Protein AF-E6PYF7-F1 (afdb_monomer_lite)

Radius of gyration: 25.74 Å; chains: 1; bounding box: 37×29×111 Å

Foldseek 3Di:
DVVVVVVVVVVVVVVVPVVVVVVVVVVVCPDPDDPPAQVFCVVVVVDPFAWKWWDLDPQWIKIFTWDDADPDNVKGKTWGAQMFIQHDPVRDTHTDPDRTDIDIVVSRTDDIGGDDDPVVVPDPPPDPDDDDD

Structure (mmCIF, N/CA/C/O backbone):
data_AF-E6PYF7-F1
#
_entry.id   AF-E6PYF7-F1
#
loop_
_atom_site.group_PDB
_atom_site.id
_atom_site.type_symbol
_atom_site.label_atom_id
_atom_site.label_alt_id
_atom_site.label_comp_id
_atom_site.label_asym_id
_atom_site.label_entity_id
_atom_site.label_seq_id
_atom_site.pdbx_PDB_ins_code
_atom_site.Cartn_x
_atom_site.Cartn_y
_atom_site.Cartn_z
_atom_site.occupancy
_atom_site.B_iso_or_equiv
_atom_site.auth_seq_id
_atom_site.auth_comp_id
_atom_site.auth_asym_id
_atom_site.auth_atom_id
_atom_site.pdbx_PDB_model_num
ATOM 1 N N . MET A 1 1 ? 14.072 -5.641 -57.880 1.00 58.56 1 MET A N 1
ATOM 2 C CA . MET A 1 1 ? 13.021 -5.771 -56.843 1.00 58.56 1 MET A CA 1
ATOM 3 C C . MET A 1 1 ? 13.411 -6.642 -55.640 1.00 58.56 1 MET A C 1
ATOM 5 O O . MET A 1 1 ? 12.712 -6.584 -54.644 1.00 58.56 1 MET A O 1
ATOM 9 N N . ALA A 1 2 ? 14.519 -7.400 -55.663 1.00 66.19 2 ALA A N 1
ATOM 10 C CA . ALA A 1 2 ? 14.928 -8.221 -54.511 1.00 66.19 2 ALA A CA 1
ATOM 11 C C . ALA A 1 2 ? 15.591 -7.419 -53.368 1.00 66.19 2 ALA A C 1
ATOM 13 O O . ALA A 1 2 ? 15.351 -7.700 -52.200 1.00 66.19 2 ALA A O 1
ATOM 14 N N . GLY A 1 3 ? 16.371 -6.375 -53.681 1.00 70.69 3 GLY A N 1
ATOM 15 C CA . GLY A 1 3 ? 17.080 -5.582 -52.662 1.00 70.69 3 GLY A CA 1
ATOM 16 C C . GLY A 1 3 ? 16.161 -4.823 -51.696 1.00 70.69 3 GLY A C 1
ATOM 17 O O . GLY A 1 3 ? 16.496 -4.663 -50.527 1.00 70.69 3 GLY A O 1
ATOM 18 N N . LEU A 1 4 ? 14.971 -4.423 -52.157 1.00 73.31 4 LEU A N 1
ATOM 19 C CA . LEU A 1 4 ? 13.987 -3.730 -51.322 1.00 73.31 4 LEU A CA 1
ATOM 20 C C . LEU A 1 4 ? 13.392 -4.668 -50.258 1.00 73.31 4 LEU A C 1
ATOM 22 O O . LEU A 1 4 ? 13.207 -4.266 -49.115 1.00 73.31 4 LEU A O 1
ATOM 26 N N . ALA A 1 5 ? 13.151 -5.933 -50.619 1.00 78.38 5 ALA A N 1
ATOM 27 C CA . ALA A 1 5 ? 12.629 -6.943 -49.70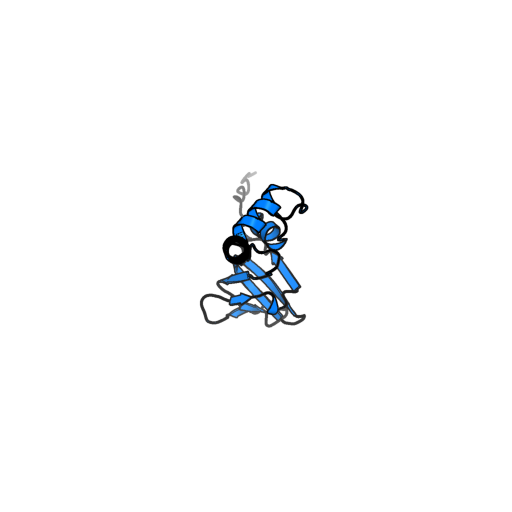2 1.00 78.38 5 ALA A CA 1
ATOM 28 C C . ALA A 1 5 ? 13.649 -7.305 -48.610 1.00 78.38 5 ALA A C 1
ATOM 30 O O . ALA A 1 5 ? 13.277 -7.439 -47.447 1.00 78.38 5 ALA A O 1
ATOM 31 N N . PHE A 1 6 ? 14.939 -7.376 -48.955 1.00 77.25 6 PHE A N 1
ATOM 32 C CA . PHE A 1 6 ? 16.007 -7.572 -47.970 1.00 77.25 6 PHE A CA 1
ATOM 33 C C . PHE A 1 6 ? 16.147 -6.380 -47.018 1.00 77.25 6 PHE A C 1
ATOM 35 O O . PHE A 1 6 ? 16.280 -6.580 -45.813 1.00 77.25 6 PHE A O 1
ATOM 42 N N . ALA A 1 7 ? 16.055 -5.147 -47.528 1.00 73.75 7 ALA A N 1
ATOM 43 C CA . ALA A 1 7 ? 16.106 -3.949 -46.692 1.00 73.75 7 ALA A CA 1
ATOM 44 C C . ALA A 1 7 ? 14.923 -3.884 -45.709 1.00 73.75 7 ALA A C 1
ATOM 46 O O . ALA A 1 7 ? 15.112 -3.593 -44.529 1.00 73.75 7 ALA A O 1
ATOM 47 N N . LEU A 1 8 ? 13.716 -4.217 -46.173 1.00 72.31 8 LEU A N 1
ATOM 48 C CA . LEU A 1 8 ? 12.515 -4.241 -45.336 1.00 72.31 8 LEU A CA 1
ATOM 49 C C . LEU A 1 8 ? 12.538 -5.385 -44.313 1.00 72.31 8 LEU A C 1
ATOM 51 O O . LEU A 1 8 ? 12.203 -5.156 -43.154 1.00 72.31 8 LEU A O 1
ATOM 55 N N . GLY A 1 9 ? 12.992 -6.583 -44.694 1.00 74.69 9 GLY A N 1
ATOM 56 C CA . GLY A 1 9 ? 13.159 -7.708 -43.767 1.00 74.69 9 GLY A CA 1
ATOM 57 C C . GLY A 1 9 ? 14.204 -7.429 -42.683 1.00 74.69 9 GLY A C 1
ATOM 58 O O . GLY A 1 9 ? 13.992 -7.754 -41.515 1.00 74.69 9 GLY A O 1
ATOM 59 N N . PHE A 1 10 ? 15.293 -6.745 -43.041 1.00 71.00 10 PHE A N 1
ATOM 60 C CA . PHE A 1 10 ? 16.316 -6.310 -42.091 1.00 71.00 10 PHE A CA 1
ATOM 61 C C . PHE A 1 10 ? 15.785 -5.248 -41.117 1.00 71.00 10 PHE A C 1
ATOM 63 O O . PHE A 1 10 ? 15.978 -5.368 -39.908 1.00 71.00 10 PHE A O 1
ATOM 70 N N . LEU A 1 11 ?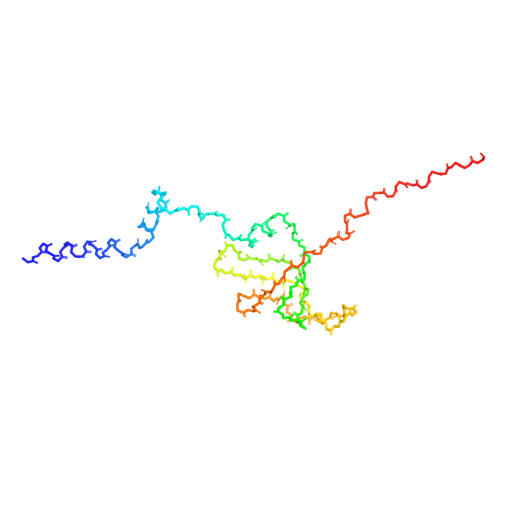 15.051 -4.248 -41.619 1.00 66.19 11 LEU A N 1
ATOM 71 C CA . LEU A 1 11 ? 14.400 -3.228 -40.788 1.00 66.19 11 LEU A CA 1
ATOM 72 C C . LEU A 1 11 ? 13.344 -3.832 -39.851 1.00 66.19 11 LEU A C 1
ATOM 74 O O . LEU A 1 11 ? 13.261 -3.435 -38.691 1.00 66.19 11 LEU A O 1
ATOM 78 N N . TYR A 1 12 ? 12.575 -4.818 -40.317 1.00 70.06 12 TYR A N 1
ATOM 79 C CA . TYR A 1 12 ? 11.567 -5.506 -39.508 1.00 70.06 12 TYR A CA 1
ATOM 80 C C . TYR A 1 12 ? 12.202 -6.377 -38.413 1.00 70.06 12 TYR A C 1
ATOM 82 O O . TYR A 1 12 ? 11.800 -6.307 -37.252 1.00 70.06 12 TYR A O 1
ATOM 90 N N . SER A 1 13 ? 13.264 -7.121 -38.740 1.00 65.06 13 SER A N 1
ATOM 91 C CA . SER A 1 13 ? 14.005 -7.927 -37.760 1.00 65.06 13 SER A CA 1
ATOM 92 C C . SER A 1 13 ? 14.751 -7.071 -36.730 1.00 65.06 13 SER A C 1
ATOM 94 O O . SER A 1 13 ? 14.893 -7.484 -35.581 1.00 65.06 13 SER A O 1
ATOM 96 N N . ALA A 1 14 ? 15.195 -5.870 -37.109 1.00 60.88 14 ALA A N 1
ATOM 97 C CA . ALA A 1 14 ? 15.772 -4.900 -36.181 1.00 60.88 14 ALA A CA 1
ATOM 98 C C . ALA A 1 14 ? 14.720 -4.286 -35.235 1.00 60.88 14 ALA A C 1
ATOM 100 O O . ALA A 1 14 ? 15.058 -3.909 -34.112 1.00 60.88 14 ALA A O 1
ATOM 101 N N . ASN A 1 15 ? 13.453 -4.210 -35.659 1.00 59.72 15 ASN A N 1
ATOM 102 C CA . ASN A 1 15 ? 12.352 -3.626 -34.886 1.00 59.72 15 ASN A CA 1
ATOM 103 C C . ASN A 1 15 ? 11.714 -4.620 -33.892 1.00 59.72 15 ASN A C 1
ATOM 105 O O . ASN A 1 15 ? 11.207 -4.212 -32.853 1.00 59.72 15 ASN A O 1
ATOM 109 N N . LEU A 1 16 ? 11.812 -5.932 -34.145 1.00 57.03 16 LEU A N 1
ATOM 110 C CA . LEU A 1 16 ? 11.302 -6.978 -33.239 1.00 57.03 16 LEU A CA 1
ATOM 111 C C . LEU A 1 16 ? 11.986 -7.018 -31.867 1.00 57.03 16 LEU A C 1
ATOM 113 O O . LEU A 1 16 ? 11.480 -7.636 -30.937 1.00 57.03 16 LEU A O 1
ATOM 117 N N . ASN A 1 17 ? 13.122 -6.345 -31.723 1.00 56.47 17 ASN A N 1
ATOM 118 C CA . ASN A 1 17 ? 13.820 -6.222 -30.458 1.00 56.47 17 ASN A CA 1
ATOM 119 C C . ASN A 1 17 ? 13.688 -4.769 -29.958 1.00 56.47 17 ASN A C 1
ATOM 121 O O . ASN A 1 17 ? 14.664 -4.048 -29.800 1.00 56.47 17 ASN A O 1
ATOM 125 N N . GLN A 1 18 ? 12.463 -4.287 -29.724 1.00 57.34 18 GLN A N 1
ATOM 126 C CA . GLN A 1 18 ? 12.236 -2.951 -29.137 1.00 57.34 18 GLN A CA 1
ATOM 127 C C . GLN A 1 18 ? 13.123 -2.689 -27.900 1.00 57.34 18 GLN A C 1
ATOM 129 O O . GLN A 1 18 ? 13.558 -1.558 -27.675 1.00 57.34 18 GLN A O 1
ATOM 134 N N . ASP A 1 19 ? 13.512 -3.740 -27.179 1.00 58.69 19 ASP A N 1
ATOM 135 C CA . ASP A 1 19 ? 14.408 -3.678 -26.029 1.00 58.69 19 ASP A CA 1
ATOM 136 C C . ASP A 1 19 ? 15.820 -3.155 -26.326 1.00 58.69 19 ASP A C 1
ATOM 138 O O . ASP A 1 19 ? 16.384 -2.469 -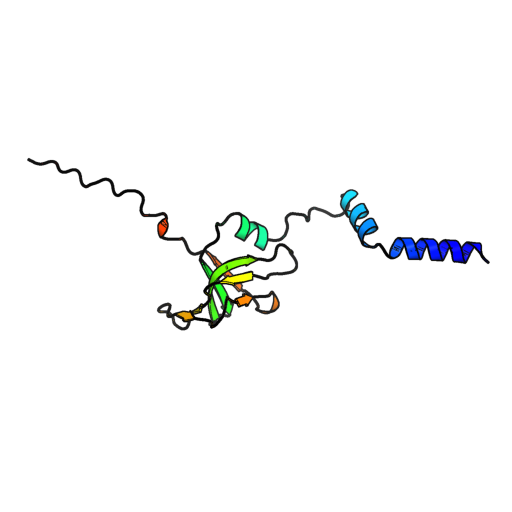25.470 1.00 58.69 19 ASP A O 1
ATOM 142 N N . TRP A 1 20 ? 16.439 -3.420 -27.489 1.00 64.56 20 TRP A N 1
ATOM 143 C CA . TRP A 1 20 ? 17.790 -2.882 -27.758 1.00 64.56 20 TRP A CA 1
ATOM 144 C C . TRP A 1 20 ? 17.750 -1.408 -28.161 1.00 64.56 20 TRP A C 1
ATOM 146 O O . TRP A 1 20 ? 18.639 -0.652 -27.766 1.00 64.56 20 TRP A O 1
ATOM 156 N N . LEU A 1 21 ? 16.706 -0.984 -28.882 1.00 63.94 21 LEU A N 1
ATOM 157 C CA . LEU A 1 21 ? 16.492 0.415 -29.249 1.00 63.94 21 LEU A CA 1
ATOM 158 C C . LEU A 1 21 ? 16.191 1.255 -27.999 1.00 63.94 21 LEU A C 1
ATOM 160 O O . LEU A 1 21 ? 16.811 2.300 -27.790 1.00 63.94 21 LEU A O 1
ATOM 164 N N . LEU A 1 22 ? 15.327 0.749 -27.112 1.00 62.69 22 LEU A N 1
ATOM 165 C CA . LEU A 1 22 ? 15.045 1.357 -25.810 1.00 62.69 22 LEU A CA 1
ATOM 166 C C . LEU A 1 22 ? 16.290 1.364 -24.909 1.00 62.69 22 LEU A C 1
ATOM 168 O O . LEU A 1 22 ? 16.594 2.394 -24.307 1.00 62.69 22 LEU A O 1
ATOM 172 N N . LYS A 1 23 ? 17.091 0.285 -24.875 1.00 65.25 23 LYS A N 1
ATOM 173 C CA . LYS A 1 23 ? 18.390 0.260 -24.166 1.00 65.25 23 LYS A CA 1
ATOM 174 C C . LYS A 1 23 ? 19.384 1.280 -24.731 1.00 65.25 23 LYS A C 1
ATOM 176 O O . LYS A 1 23 ? 20.119 1.899 -23.960 1.00 65.25 23 LYS A O 1
ATOM 181 N N . LEU A 1 24 ? 19.409 1.491 -26.046 1.00 65.75 24 LEU A N 1
ATOM 182 C CA . LEU A 1 24 ? 20.308 2.447 -26.698 1.00 65.75 24 LEU A CA 1
ATOM 183 C C . LEU A 1 24 ? 19.880 3.903 -26.448 1.00 65.75 24 LEU A C 1
ATOM 185 O O . LEU A 1 24 ? 20.734 4.744 -26.155 1.00 65.75 24 LEU A O 1
ATOM 189 N N . LEU A 1 25 ? 18.573 4.184 -26.475 1.00 62.41 25 LEU A N 1
ATOM 190 C CA . LEU A 1 25 ? 17.991 5.476 -26.088 1.00 62.41 25 LEU A CA 1
ATOM 191 C C . LEU A 1 25 ? 18.254 5.789 -24.605 1.00 62.41 25 LEU A C 1
ATOM 193 O O . LEU A 1 25 ? 18.683 6.897 -24.278 1.00 62.41 25 LEU A O 1
ATOM 197 N N . ARG A 1 26 ? 18.140 4.784 -23.724 1.00 59.66 26 ARG A N 1
ATOM 198 C CA . ARG A 1 26 ? 18.507 4.877 -22.298 1.00 59.66 26 ARG A CA 1
ATOM 199 C C . ARG A 1 26 ? 19.998 5.187 -22.106 1.00 59.66 26 ARG A C 1
ATOM 201 O O . ARG A 1 26 ? 20.363 5.970 -21.232 1.00 59.66 26 ARG A O 1
ATOM 208 N N . LYS A 1 27 ? 20.871 4.631 -22.959 1.00 59.97 27 LYS A N 1
ATOM 209 C CA . LYS A 1 27 ? 22.332 4.853 -22.926 1.00 59.97 27 LYS A CA 1
ATOM 210 C C . LYS A 1 27 ? 22.747 6.232 -23.457 1.00 59.97 27 LYS A C 1
ATOM 212 O O . LYS A 1 27 ? 23.789 6.749 -23.061 1.00 59.97 27 LYS A O 1
ATOM 217 N N . ARG A 1 28 ? 21.936 6.850 -24.323 1.00 57.69 28 ARG A N 1
ATOM 218 C CA . ARG A 1 28 ? 22.200 8.164 -24.939 1.00 57.69 28 ARG A CA 1
ATOM 219 C C . ARG A 1 28 ? 21.809 9.370 -24.070 1.00 57.69 28 ARG A C 1
ATOM 221 O O . ARG A 1 28 ? 22.000 10.484 -24.534 1.00 57.69 28 ARG A O 1
ATOM 228 N N . LYS A 1 29 ? 21.325 9.188 -22.829 1.00 50.38 29 LYS A N 1
ATOM 229 C CA . LYS A 1 29 ? 20.998 10.279 -21.872 1.00 50.38 29 LYS A CA 1
ATOM 230 C C . LYS A 1 29 ? 20.106 11.405 -22.447 1.00 50.38 29 LYS A C 1
ATOM 232 O O . LYS A 1 29 ? 20.147 12.528 -21.958 1.00 50.38 29 LYS A O 1
ATOM 237 N N . ILE A 1 30 ? 19.289 11.111 -23.461 1.00 56.88 30 ILE A N 1
ATOM 238 C CA . ILE A 1 30 ? 18.339 12.068 -24.066 1.00 56.88 30 ILE A CA 1
ATOM 239 C C . ILE A 1 30 ? 16.955 11.999 -23.391 1.00 56.88 30 ILE A C 1
ATOM 241 O O . ILE A 1 30 ? 16.113 12.862 -23.606 1.00 56.88 30 ILE A O 1
ATOM 245 N N . THR A 1 31 ? 16.735 11.053 -22.476 1.00 49.53 31 THR A N 1
ATOM 246 C CA . THR A 1 31 ? 15.584 11.066 -21.565 1.00 49.53 31 THR A CA 1
ATOM 247 C C . THR A 1 31 ? 16.066 11.425 -20.163 1.00 49.53 31 THR A C 1
ATOM 249 O O . THR A 1 31 ? 16.849 10.689 -19.556 1.00 49.53 31 THR A O 1
ATOM 252 N N . GLN A 1 32 ? 15.643 12.592 -19.674 1.00 43.12 32 GLN A N 1
ATOM 253 C CA . GLN A 1 32 ? 15.891 13.057 -18.313 1.00 43.12 32 GLN A CA 1
ATOM 254 C C . GLN A 1 32 ? 15.531 11.962 -17.296 1.00 43.12 32 GLN A C 1
ATOM 256 O O . GLN A 1 32 ? 14.401 11.510 -17.253 1.00 43.12 32 GLN A O 1
ATOM 261 N N . ARG A 1 33 ? 16.499 11.579 -16.458 1.00 44.06 33 ARG A N 1
ATOM 262 C CA . ARG A 1 33 ? 16.290 11.352 -15.018 1.00 44.06 33 ARG A CA 1
ATOM 263 C C . ARG A 1 33 ? 15.053 10.509 -14.614 1.00 44.06 33 ARG A C 1
ATOM 265 O O . ARG A 1 33 ? 14.205 11.015 -13.898 1.00 44.06 33 ARG A O 1
ATOM 272 N N . THR A 1 34 ? 15.005 9.210 -14.930 1.00 44.88 34 THR A N 1
ATOM 273 C CA . THR A 1 34 ? 13.967 8.314 -14.356 1.00 44.88 34 THR A CA 1
ATOM 274 C C . THR A 1 34 ? 14.503 6.907 -14.075 1.00 44.88 34 THR A C 1
ATOM 276 O O . THR A 1 34 ? 14.123 5.925 -14.700 1.00 44.88 34 THR A O 1
ATOM 279 N N . ALA A 1 35 ? 15.455 6.805 -13.148 1.00 43.09 35 ALA A N 1
ATOM 280 C CA . ALA A 1 35 ? 15.867 5.528 -12.543 1.00 43.09 35 ALA A CA 1
ATOM 281 C C . ALA A 1 35 ? 15.728 5.558 -11.005 1.00 43.09 35 ALA A C 1
ATOM 283 O O . ALA A 1 35 ? 16.357 4.771 -10.311 1.00 43.09 35 ALA A O 1
ATOM 284 N N . ARG A 1 36 ? 14.950 6.520 -10.486 1.00 47.03 36 ARG A N 1
ATOM 285 C CA . ARG A 1 36 ? 14.752 6.817 -9.054 1.00 47.03 36 ARG A CA 1
ATOM 286 C C . ARG A 1 36 ? 13.324 7.283 -8.716 1.00 47.03 36 ARG A C 1
ATOM 288 O O . ARG A 1 36 ? 13.138 7.967 -7.731 1.00 47.03 36 ARG A O 1
ATOM 295 N N . ASN A 1 37 ? 12.331 7.042 -9.572 1.00 55.22 37 ASN A N 1
ATOM 296 C CA . ASN A 1 37 ? 11.119 7.873 -9.553 1.00 55.22 37 ASN A CA 1
ATOM 297 C C . ASN A 1 37 ? 9.831 7.162 -9.127 1.00 55.22 37 ASN A C 1
ATOM 299 O O . ASN A 1 37 ? 8.760 7.634 -9.492 1.00 55.22 37 ASN A O 1
ATOM 303 N N . SER A 1 38 ? 9.917 6.061 -8.375 1.00 69.56 38 SER A N 1
ATOM 304 C CA . SER A 1 38 ? 8.750 5.573 -7.639 1.00 69.56 38 SER A CA 1
ATOM 305 C C . SER A 1 38 ? 8.857 6.070 -6.202 1.00 69.56 38 SER A C 1
ATOM 307 O O . SER A 1 38 ? 9.701 5.597 -5.441 1.00 69.56 38 SER A O 1
ATOM 309 N N . ILE A 1 39 ? 8.014 7.043 -5.840 1.00 77.75 39 ILE A N 1
ATOM 310 C CA . ILE A 1 39 ? 7.908 7.556 -4.463 1.00 77.75 39 ILE A CA 1
ATOM 311 C C . ILE A 1 39 ? 7.609 6.402 -3.493 1.00 77.75 39 ILE A C 1
ATOM 313 O O . ILE A 1 39 ? 8.045 6.450 -2.348 1.00 77.75 39 ILE A O 1
ATOM 317 N N . TRP A 1 40 ? 6.932 5.345 -3.959 1.00 85.62 40 TRP A N 1
ATOM 318 C CA . TRP A 1 40 ? 6.729 4.112 -3.203 1.00 85.62 40 TRP A CA 1
ATOM 319 C C . TRP A 1 40 ? 8.045 3.457 -2.816 1.00 85.62 40 TRP A C 1
ATOM 321 O O . TRP A 1 40 ? 8.283 3.243 -1.631 1.00 85.62 40 TRP A O 1
ATOM 331 N N . ASN A 1 41 ? 8.922 3.185 -3.785 1.00 83.50 41 ASN A N 1
ATOM 332 C CA . ASN A 1 41 ? 10.202 2.564 -3.472 1.00 83.50 41 ASN A CA 1
ATOM 333 C C . ASN A 1 41 ? 11.001 3.407 -2.471 1.00 83.50 41 ASN A C 1
ATOM 335 O O . ASN A 1 41 ? 11.480 2.864 -1.483 1.00 83.50 41 ASN A O 1
ATOM 339 N N . ASP A 1 42 ? 11.082 4.721 -2.682 1.00 84.12 42 ASP A N 1
ATOM 340 C CA . ASP A 1 42 ? 11.806 5.610 -1.768 1.00 84.12 42 ASP A CA 1
ATOM 341 C C . ASP A 1 42 ? 11.171 5.624 -0.359 1.00 84.12 42 ASP A C 1
ATOM 343 O O . ASP A 1 42 ? 11.885 5.589 0.641 1.00 84.12 42 ASP A O 1
ATOM 347 N N . ALA A 1 43 ? 9.837 5.605 -0.256 1.00 85.62 43 ALA A N 1
ATOM 348 C CA . ALA A 1 43 ? 9.131 5.614 1.025 1.00 85.62 43 ALA A CA 1
ATOM 349 C C . ALA A 1 43 ? 9.304 4.313 1.827 1.00 85.62 43 ALA A C 1
ATOM 351 O O . ALA A 1 43 ? 9.455 4.368 3.047 1.00 85.62 43 ALA A O 1
ATOM 352 N N . PHE A 1 44 ? 9.273 3.151 1.170 1.00 86.44 44 PHE A N 1
ATOM 353 C CA . PHE A 1 44 ? 9.374 1.854 1.851 1.00 86.44 44 PHE A CA 1
ATOM 354 C C . PHE A 1 44 ? 10.813 1.356 2.009 1.00 86.44 44 PHE A C 1
ATOM 356 O O . PHE A 1 44 ? 11.067 0.543 2.893 1.00 86.44 44 PHE A O 1
ATOM 363 N N . GLN A 1 45 ? 11.764 1.840 1.207 1.00 83.69 45 GLN A N 1
ATOM 364 C CA . GLN A 1 45 ? 13.163 1.419 1.303 1.00 83.69 45 GLN A CA 1
ATOM 365 C C . GLN A 1 45 ? 13.850 1.951 2.570 1.00 83.69 45 GLN A C 1
ATOM 367 O O . GLN A 1 45 ? 14.648 1.235 3.179 1.00 83.69 45 GLN A O 1
ATOM 372 N N . ASP A 1 46 ? 13.534 3.181 2.981 1.00 79.38 46 ASP A N 1
ATOM 373 C CA . ASP A 1 46 ? 14.139 3.814 4.161 1.00 79.38 46 ASP A CA 1
ATOM 374 C C . ASP A 1 46 ? 13.485 3.372 5.484 1.00 79.38 46 ASP A C 1
ATOM 376 O O . ASP A 1 46 ? 14.008 3.649 6.569 1.00 79.38 46 ASP A O 1
ATOM 380 N N . ILE A 1 47 ? 12.346 2.673 5.416 1.00 76.19 47 ILE A N 1
ATOM 381 C CA . ILE A 1 47 ? 11.562 2.275 6.585 1.00 76.19 47 ILE A CA 1
ATOM 382 C C . ILE A 1 47 ? 11.615 0.750 6.735 1.00 76.19 47 ILE A C 1
ATOM 384 O O . ILE A 1 47 ? 11.186 0.028 5.839 1.00 76.19 47 ILE A O 1
ATOM 388 N N . PRO A 1 48 ? 12.103 0.217 7.871 1.00 75.00 48 PRO A N 1
ATOM 389 C CA . PRO A 1 48 ? 12.113 -1.224 8.090 1.00 75.00 48 PRO A CA 1
ATOM 390 C C . PRO A 1 48 ? 10.693 -1.801 8.030 1.00 75.00 48 PRO A C 1
ATOM 392 O O . PRO A 1 48 ? 9.730 -1.144 8.443 1.00 75.00 48 PRO A O 1
ATOM 395 N N . SER A 1 49 ? 10.579 -3.049 7.557 1.00 78.75 49 SER A N 1
ATOM 396 C CA . SER A 1 49 ? 9.311 -3.782 7.480 1.00 78.75 49 SER A CA 1
ATOM 397 C C . SER A 1 49 ? 8.536 -3.642 8.789 1.00 78.75 49 SER A C 1
ATOM 399 O O . SER A 1 49 ? 9.003 -4.027 9.864 1.00 78.75 49 SER A O 1
ATOM 401 N N . SER A 1 50 ? 7.374 -3.005 8.697 1.00 88.31 50 SER A N 1
ATOM 402 C CA . SER A 1 50 ? 6.577 -2.571 9.837 1.00 88.31 50 SER A CA 1
ATOM 403 C C . SER A 1 50 ? 5.093 -2.692 9.522 1.00 88.31 50 SER A C 1
ATOM 405 O O . SER A 1 50 ? 4.687 -2.893 8.376 1.00 88.31 50 SER A O 1
ATOM 407 N N . PHE A 1 51 ? 4.281 -2.588 10.572 1.00 92.31 51 PHE A N 1
ATOM 408 C CA . PHE A 1 51 ? 2.848 -2.434 10.406 1.00 92.31 51 PHE A CA 1
ATOM 409 C C . PHE A 1 51 ? 2.538 -1.045 9.858 1.00 92.31 51 PHE A C 1
ATOM 411 O O . PHE A 1 51 ? 3.052 -0.033 10.348 1.00 92.31 51 PHE A O 1
ATOM 418 N N . VAL A 1 52 ? 1.659 -1.008 8.869 1.00 93.94 52 VAL A N 1
ATOM 419 C CA . VAL A 1 52 ? 1.147 0.222 8.276 1.00 93.94 52 VAL A CA 1
ATOM 420 C C . VAL A 1 52 ? -0.365 0.247 8.357 1.00 93.94 52 VAL A C 1
ATOM 422 O O . VAL A 1 52 ? -1.023 -0.795 8.393 1.00 93.94 52 VAL A O 1
ATOM 425 N N . LEU A 1 53 ? -0.907 1.457 8.367 1.00 94.50 53 LEU A N 1
ATOM 426 C CA . LEU A 1 53 ? -2.304 1.685 8.045 1.00 94.50 53 LEU A CA 1
ATOM 427 C C . LEU A 1 53 ? -2.405 1.986 6.555 1.00 94.50 53 LEU A C 1
ATOM 429 O O . LEU A 1 53 ? -1.566 2.703 6.026 1.00 94.50 53 LEU A O 1
ATOM 433 N N . VAL A 1 54 ? -3.421 1.471 5.875 1.00 94.94 54 VAL A N 1
ATOM 434 C CA . VAL A 1 54 ? -3.696 1.814 4.478 1.00 94.94 54 VAL A CA 1
ATOM 435 C C . VAL A 1 54 ? -5.112 2.335 4.371 1.00 94.94 54 VAL A C 1
ATOM 437 O O . VAL A 1 54 ? -6.079 1.602 4.580 1.00 94.94 54 VAL A O 1
ATOM 440 N N . GLN A 1 55 ? -5.236 3.616 4.038 1.00 94.19 55 GLN A N 1
ATOM 441 C CA . GLN A 1 55 ? -6.527 4.247 3.818 1.00 94.19 55 GLN A CA 1
ATOM 442 C C . GLN A 1 55 ? -6.911 4.120 2.345 1.00 94.19 55 GLN A C 1
ATOM 444 O O . GLN A 1 55 ? -6.223 4.642 1.468 1.00 94.19 55 GLN A O 1
ATOM 449 N N . ILE A 1 56 ? -8.028 3.450 2.076 1.00 91.88 56 ILE A N 1
ATOM 450 C CA . ILE A 1 56 ? -8.566 3.255 0.722 1.00 91.88 56 ILE A CA 1
ATOM 451 C C . ILE A 1 56 ? -9.653 4.295 0.424 1.00 91.88 56 ILE A C 1
ATOM 453 O O . ILE A 1 56 ? -9.703 4.903 -0.643 1.00 91.88 56 ILE A O 1
ATOM 457 N N . SER A 1 57 ? -10.535 4.532 1.392 1.00 86.19 57 SER A N 1
ATOM 458 C CA . SER A 1 57 ? -11.580 5.555 1.311 1.00 86.19 57 SER A CA 1
ATOM 459 C C . SER A 1 57 ? -11.799 6.175 2.689 1.00 86.19 57 SER A C 1
ATOM 461 O O . SER A 1 57 ? -11.151 5.770 3.652 1.00 86.19 57 SER A O 1
ATOM 463 N N . ARG A 1 58 ? -12.702 7.156 2.794 1.00 79.56 58 ARG A N 1
ATOM 464 C CA . ARG A 1 58 ? -12.954 7.875 4.052 1.00 79.56 58 ARG A CA 1
ATOM 465 C C . ARG A 1 58 ? -13.279 6.931 5.216 1.00 79.56 58 ARG A C 1
ATOM 467 O O . ARG A 1 58 ? -12.7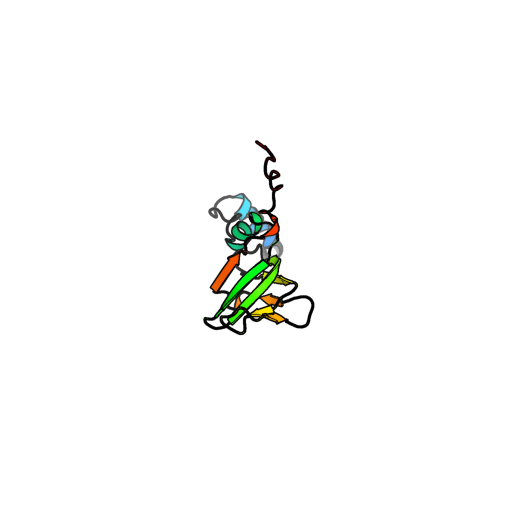65 7.144 6.306 1.00 79.56 58 ARG A O 1
ATOM 474 N N . ASP A 1 59 ? -14.013 5.861 4.924 1.00 83.44 59 ASP A N 1
ATOM 475 C CA . ASP A 1 59 ? -14.556 4.942 5.929 1.00 83.44 59 ASP A CA 1
ATOM 476 C C . ASP A 1 59 ? -13.943 3.534 5.820 1.00 83.44 59 ASP A C 1
ATOM 478 O O . ASP A 1 59 ? -14.438 2.579 6.411 1.00 83.44 59 ASP A O 1
ATOM 482 N N . ARG A 1 60 ? -12.882 3.371 5.015 1.00 89.94 60 ARG A N 1
ATOM 483 C CA . ARG A 1 60 ? -12.186 2.086 4.859 1.00 89.94 60 ARG A CA 1
ATOM 484 C C . ARG A 1 60 ? -10.695 2.249 5.046 1.00 89.94 60 ARG A C 1
ATOM 486 O O . ARG A 1 60 ? -9.999 2.750 4.156 1.00 89.94 60 ARG A O 1
ATOM 493 N N . THR A 1 61 ? -10.241 1.720 6.171 1.00 94.44 61 THR A N 1
ATOM 494 C CA . THR A 1 61 ? -8.839 1.652 6.552 1.00 94.44 61 THR A CA 1
ATOM 495 C C . THR A 1 61 ? -8.486 0.210 6.878 1.00 94.44 61 THR A C 1
ATOM 497 O O . THR A 1 61 ? -9.243 -0.489 7.552 1.00 94.44 61 THR A O 1
ATOM 500 N N . LEU A 1 62 ? -7.335 -0.227 6.390 1.00 94.62 62 LEU A N 1
ATOM 501 C CA . LEU A 1 62 ? -6.708 -1.481 6.770 1.00 94.62 62 LEU A CA 1
ATOM 502 C C . LEU A 1 62 ? -5.517 -1.232 7.677 1.00 94.62 62 LEU A C 1
ATOM 504 O O . LEU A 1 62 ? -4.864 -0.198 7.576 1.00 94.62 62 LEU A O 1
ATOM 508 N N . ILE A 1 63 ? -5.191 -2.232 8.478 1.00 95.19 63 ILE A N 1
ATOM 509 C CA . ILE A 1 63 ? -3.885 -2.403 9.097 1.00 95.19 63 ILE A CA 1
ATOM 510 C C . ILE A 1 63 ? -3.255 -3.691 8.566 1.00 95.19 63 ILE A C 1
ATOM 512 O O . ILE A 1 63 ? -3.973 -4.644 8.273 1.00 95.19 63 ILE A O 1
ATOM 516 N N . GLY A 1 64 ? -1.933 -3.731 8.432 1.00 94.81 64 GLY A N 1
ATOM 517 C CA . GLY A 1 64 ? -1.218 -4.962 8.095 1.00 94.81 64 GLY A CA 1
ATOM 518 C C . GLY A 1 64 ? 0.293 -4.777 8.062 1.00 94.81 64 GLY A C 1
ATOM 519 O O . GLY A 1 64 ? 0.791 -3.648 8.111 1.00 94.81 64 GLY A O 1
ATOM 520 N N . PHE A 1 65 ? 1.023 -5.885 8.005 1.00 93.94 65 PHE A N 1
ATOM 521 C CA . PHE A 1 65 ? 2.479 -5.903 7.941 1.00 93.94 65 PHE A CA 1
ATOM 522 C C . PHE A 1 65 ? 2.957 -5.843 6.489 1.00 93.94 65 PHE A C 1
ATOM 524 O O . PHE A 1 65 ? 2.573 -6.672 5.665 1.00 93.94 65 PHE A O 1
ATOM 531 N N . VAL A 1 66 ? 3.804 -4.868 6.156 1.00 93.75 66 VAL A N 1
ATOM 532 C CA . VAL A 1 66 ? 4.288 -4.708 4.778 1.00 93.75 66 VAL A CA 1
ATOM 533 C C . VAL A 1 66 ? 5.265 -5.815 4.429 1.00 93.75 66 VAL A C 1
ATOM 535 O O . VAL A 1 66 ? 6.348 -5.908 5.014 1.00 93.75 66 VAL A O 1
ATOM 538 N N . ARG A 1 67 ? 4.903 -6.609 3.421 1.00 93.25 67 ARG A N 1
ATOM 539 C CA . ARG A 1 67 ? 5.741 -7.703 2.933 1.00 93.25 67 ARG A CA 1
ATOM 540 C C . ARG A 1 67 ? 6.326 -7.434 1.553 1.00 93.25 67 ARG A C 1
ATOM 542 O O . ARG A 1 67 ? 7.513 -7.675 1.353 1.00 93.25 67 ARG A O 1
ATOM 549 N N . TYR A 1 68 ? 5.514 -6.924 0.630 1.00 91.00 68 TYR A N 1
ATOM 550 C CA . TYR A 1 68 ? 5.954 -6.540 -0.713 1.00 91.00 68 TYR A CA 1
ATOM 551 C C . TYR A 1 68 ? 5.333 -5.208 -1.115 1.00 91.00 68 TYR A C 1
ATOM 553 O O . TYR A 1 68 ? 4.215 -4.893 -0.713 1.00 91.00 68 TYR A O 1
ATOM 561 N N . TYR A 1 69 ? 6.042 -4.449 -1.938 1.00 91.69 69 TYR A N 1
ATOM 562 C CA . TYR A 1 69 ? 5.559 -3.226 -2.566 1.00 91.69 69 TYR A CA 1
ATOM 563 C C . TYR A 1 69 ? 6.120 -3.142 -3.988 1.00 91.69 69 TYR A C 1
ATOM 565 O O . TYR A 1 69 ? 7.140 -3.762 -4.294 1.00 91.69 69 TYR A O 1
ATOM 573 N N . SER A 1 70 ? 5.424 -2.418 -4.858 1.00 88.50 70 SER A N 1
ATOM 574 C CA . SER A 1 70 ? 5.845 -2.200 -6.240 1.00 88.50 70 SER A CA 1
ATOM 575 C C . SER A 1 70 ? 7.067 -1.284 -6.316 1.00 88.50 70 SER A C 1
ATOM 577 O O . SER A 1 70 ? 7.127 -0.250 -5.646 1.00 88.50 70 SER A O 1
ATOM 579 N N . ASP A 1 71 ? 8.029 -1.648 -7.160 1.00 83.00 71 ASP A N 1
ATOM 580 C CA . ASP A 1 71 ? 9.170 -0.814 -7.543 1.00 83.00 71 ASP A CA 1
ATOM 581 C C . ASP A 1 71 ? 8.931 -0.049 -8.862 1.00 83.00 71 ASP A C 1
ATOM 583 O O . ASP A 1 71 ? 9.731 0.818 -9.233 1.00 83.00 71 ASP A O 1
ATOM 587 N N . ASP A 1 72 ? 7.815 -0.316 -9.546 1.00 83.00 72 ASP A N 1
ATOM 588 C CA . ASP A 1 72 ? 7.409 0.365 -10.773 1.00 83.00 72 ASP A CA 1
ATOM 589 C C . ASP A 1 72 ? 6.731 1.711 -10.440 1.00 83.00 72 ASP A C 1
ATOM 591 O O . ASP A 1 72 ? 5.779 1.740 -9.659 1.00 83.00 72 ASP A O 1
ATOM 595 N N . PRO A 1 73 ? 7.191 2.847 -11.002 1.00 75.50 73 PRO A N 1
ATOM 596 C CA . PRO A 1 73 ? 6.558 4.152 -10.792 1.00 75.50 73 PRO A CA 1
ATOM 597 C C . PRO A 1 73 ? 5.133 4.271 -11.351 1.00 75.50 73 PRO A C 1
ATOM 599 O O . PRO A 1 73 ? 4.417 5.193 -10.964 1.00 75.50 73 PRO A O 1
ATOM 602 N N . GLU A 1 74 ? 4.722 3.396 -12.269 1.00 78.94 74 GLU A N 1
ATOM 603 C CA . GLU A 1 74 ? 3.375 3.403 -12.847 1.00 78.94 74 GLU A CA 1
ATOM 604 C C . GLU A 1 74 ? 2.391 2.515 -12.070 1.00 78.94 74 GLU A C 1
ATOM 606 O O . GLU A 1 74 ? 1.177 2.612 -12.291 1.00 78.94 74 GLU A O 1
ATOM 611 N N . GLU A 1 75 ? 2.885 1.695 -11.137 1.00 82.94 75 GLU A N 1
ATOM 612 C CA . GLU A 1 75 ? 2.095 0.738 -10.366 1.00 82.94 75 GLU A CA 1
ATOM 613 C C . GLU A 1 75 ? 2.221 1.003 -8.861 1.00 82.94 75 GLU A C 1
ATOM 615 O O . GLU A 1 75 ? 3.256 0.766 -8.244 1.00 82.94 75 GLU A O 1
ATOM 620 N N . ASP A 1 76 ? 1.118 1.425 -8.251 1.00 86.81 76 ASP A N 1
ATOM 621 C CA . ASP A 1 76 ? 1.021 1.717 -6.821 1.00 86.81 76 ASP A CA 1
ATOM 622 C C . ASP A 1 76 ? 0.423 0.506 -6.089 1.00 86.81 76 ASP A C 1
ATOM 624 O O . ASP A 1 76 ? -0.738 0.519 -5.6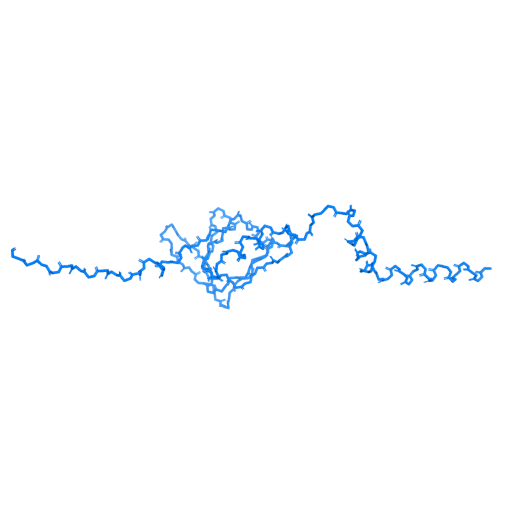70 1.00 86.81 76 ASP A O 1
ATOM 628 N N . SER A 1 77 ? 1.196 -0.580 -6.007 1.00 91.81 77 SER A N 1
ATOM 629 C CA . SER A 1 77 ? 0.760 -1.848 -5.408 1.00 91.81 77 SER A CA 1
ATOM 630 C C . SER A 1 77 ? 1.506 -2.181 -4.112 1.00 91.81 77 SER A C 1
ATOM 632 O O . SER A 1 77 ? 2.721 -2.008 -4.020 1.00 91.81 77 SER A O 1
ATOM 634 N N . ILE A 1 78 ? 0.791 -2.731 -3.127 1.00 93.38 78 ILE A N 1
ATOM 635 C CA . ILE A 1 78 ? 1.344 -3.197 -1.848 1.00 93.38 78 ILE A CA 1
ATOM 636 C C . ILE A 1 78 ? 0.660 -4.472 -1.367 1.00 93.38 78 ILE A C 1
ATOM 638 O O . ILE A 1 78 ? -0.561 -4.608 -1.430 1.00 93.38 78 ILE A O 1
ATOM 642 N N . PHE A 1 79 ? 1.457 -5.406 -0.860 1.00 94.62 79 PHE A N 1
ATOM 643 C CA . PHE A 1 79 ? 0.989 -6.629 -0.227 1.00 94.62 79 PHE A CA 1
ATOM 644 C C . PHE A 1 79 ? 1.202 -6.560 1.286 1.00 94.62 79 PHE A C 1
ATOM 646 O O . PHE A 1 79 ? 2.325 -6.341 1.760 1.00 94.62 79 PHE A O 1
ATOM 653 N N . LEU A 1 80 ? 0.112 -6.764 2.025 1.00 95.50 80 LEU A N 1
ATOM 654 C CA . LEU A 1 80 ? 0.084 -6.752 3.483 1.00 95.50 80 LEU A CA 1
ATOM 655 C C . LEU A 1 80 ? -0.192 -8.158 4.022 1.00 95.50 80 LEU A C 1
ATOM 657 O O . LEU A 1 80 ? -1.227 -8.738 3.695 1.00 95.50 80 LEU A O 1
ATOM 661 N N . GLU A 1 81 ? 0.701 -8.668 4.866 1.00 95.88 81 GLU A N 1
ATOM 662 C CA . GLU A 1 81 ? 0.486 -9.858 5.706 1.00 95.88 81 GLU A CA 1
ATOM 663 C C . GLU A 1 81 ? -0.273 -9.467 6.988 1.00 95.88 81 GLU A C 1
ATOM 665 O O . GLU A 1 81 ? -0.308 -8.289 7.356 1.00 95.88 81 GLU A O 1
ATOM 670 N N . ASP A 1 82 ? -0.891 -10.444 7.662 1.00 93.69 82 ASP A N 1
ATOM 671 C CA . ASP A 1 82 ? -1.643 -10.249 8.918 1.00 93.69 82 ASP A CA 1
ATOM 672 C C . ASP A 1 82 ? -2.623 -9.062 8.860 1.00 93.69 82 ASP A C 1
ATOM 674 O O . ASP A 1 82 ? -2.714 -8.229 9.765 1.00 93.69 82 ASP A O 1
ATOM 678 N N . ALA A 1 83 ? -3.317 -8.948 7.727 1.00 95.38 83 ALA A N 1
ATOM 679 C CA . ALA A 1 83 ? -4.123 -7.788 7.405 1.00 95.38 83 ALA A CA 1
ATOM 680 C C . ALA A 1 83 ? -5.498 -7.834 8.089 1.00 95.38 83 ALA A C 1
ATOM 682 O O . ALA A 1 83 ? -6.155 -8.875 8.145 1.00 95.38 83 ALA A O 1
ATOM 683 N N . ALA A 1 84 ? -5.971 -6.680 8.555 1.00 95.88 84 ALA A N 1
ATOM 684 C CA . ALA A 1 84 ? -7.288 -6.526 9.160 1.00 95.88 84 ALA A CA 1
ATOM 685 C C . ALA A 1 84 ? -7.942 -5.202 8.751 1.00 95.88 84 ALA A C 1
ATOM 687 O O . ALA A 1 84 ? -7.274 -4.181 8.583 1.00 95.88 84 ALA A O 1
ATOM 688 N N . TRP A 1 85 ? -9.265 -5.205 8.624 1.00 95.19 85 TRP A N 1
ATOM 689 C CA . TRP A 1 85 ? -10.059 -3.988 8.488 1.00 95.19 85 TRP A CA 1
ATOM 690 C C . TRP A 1 85 ? -10.221 -3.305 9.841 1.00 95.19 85 TRP A C 1
ATOM 692 O O . TRP A 1 85 ? -10.488 -3.969 10.841 1.00 95.19 85 TRP A O 1
ATOM 702 N N . ILE A 1 86 ? -10.119 -1.980 9.866 1.00 94.31 86 ILE A N 1
ATOM 703 C CA . ILE A 1 86 ? -10.527 -1.181 11.023 1.00 94.31 86 ILE A CA 1
ATOM 704 C C . ILE A 1 86 ? -12.017 -0.880 10.877 1.00 94.31 86 ILE A C 1
ATOM 706 O O . ILE A 1 86 ? -12.421 -0.233 9.910 1.00 94.31 86 ILE A O 1
ATOM 710 N N . VAL A 1 87 ? -12.821 -1.390 11.810 1.00 92.50 87 VAL A N 1
ATOM 711 C CA . VAL A 1 87 ? -14.295 -1.342 11.744 1.00 92.50 87 VAL A CA 1
ATOM 712 C C . VAL A 1 87 ? -14.921 -0.245 12.604 1.00 92.50 87 VAL A C 1
ATOM 714 O O . VAL A 1 87 ? -16.085 0.085 12.390 1.00 92.50 87 VAL A O 1
ATOM 717 N N . ASP A 1 88 ? -14.179 0.345 13.541 1.00 88.00 88 ASP A N 1
ATOM 718 C CA . ASP A 1 88 ? -14.668 1.439 14.381 1.00 88.00 88 ASP A CA 1
ATOM 719 C C . ASP A 1 88 ? -13.559 2.422 14.795 1.00 88.00 88 ASP A C 1
ATOM 721 O O . ASP A 1 88 ? -12.363 2.163 14.628 1.00 88.00 88 ASP A O 1
ATOM 725 N N . ASP A 1 89 ? -13.972 3.551 15.376 1.00 84.44 89 ASP A N 1
ATOM 726 C CA . ASP A 1 89 ? -13.076 4.594 15.897 1.00 84.44 89 ASP A CA 1
ATOM 727 C C . ASP A 1 89 ? -12.272 4.139 17.129 1.00 84.44 89 ASP A C 1
ATOM 729 O O . ASP A 1 89 ? -11.272 4.763 17.488 1.00 84.44 89 ASP A O 1
ATOM 733 N N . ASN A 1 90 ? -12.679 3.038 17.768 1.00 84.56 90 ASN A N 1
ATOM 734 C CA . ASN A 1 90 ? -11.951 2.435 18.883 1.00 84.56 90 ASN A CA 1
ATOM 735 C C . ASN A 1 90 ? -10.783 1.561 18.399 1.00 84.56 90 ASN A C 1
ATOM 737 O O . ASN A 1 90 ? -9.988 1.090 19.217 1.00 84.56 90 ASN A O 1
ATOM 741 N N . GLY A 1 91 ? -10.652 1.364 17.083 1.00 84.69 91 GLY A N 1
ATOM 742 C CA . GLY A 1 91 ? -9.598 0.564 16.479 1.00 84.69 91 GLY A CA 1
ATOM 743 C C . GLY A 1 91 ? -9.866 -0.938 16.528 1.00 84.69 91 GLY A C 1
ATOM 744 O O . GLY A 1 91 ? -8.909 -1.714 16.472 1.00 84.69 91 GLY A O 1
ATOM 745 N N . THR A 1 92 ? -11.128 -1.365 16.631 1.00 92.19 92 THR A N 1
ATOM 746 C CA . THR A 1 92 ? -11.498 -2.777 16.505 1.00 92.19 92 THR A CA 1
ATOM 747 C C . THR A 1 92 ? -11.063 -3.289 15.138 1.00 92.19 92 THR A C 1
ATOM 749 O O . THR A 1 92 ? -11.354 -2.690 14.099 1.00 92.19 92 THR A O 1
ATOM 752 N N . GLN A 1 93 ? -10.340 -4.404 15.154 1.00 93.81 93 GLN A N 1
ATOM 753 C CA . GLN A 1 93 ? -9.789 -5.033 13.964 1.00 93.81 93 GLN A CA 1
ATOM 754 C C . GLN A 1 93 ? -10.641 -6.240 13.586 1.00 93.81 93 GLN A C 1
ATOM 756 O O . GLN A 1 93 ? -10.872 -7.124 14.411 1.00 93.81 93 GLN A O 1
ATOM 761 N N . GLN A 1 94 ? -11.082 -6.282 12.333 1.00 95.19 94 GLN A N 1
ATOM 762 C CA . GLN A 1 94 ? -11.684 -7.454 11.713 1.00 95.19 94 GLN A CA 1
ATOM 763 C C . GLN A 1 94 ? -10.641 -8.097 10.785 1.00 95.19 94 GLN A C 1
ATOM 765 O O . GLN A 1 94 ? -10.387 -7.550 9.706 1.00 95.19 94 GLN A O 1
ATOM 770 N N . PRO A 1 95 ? -10.017 -9.222 11.184 1.00 95.38 95 PRO A N 1
ATOM 771 C CA . PRO A 1 95 ? -9.015 -9.901 10.371 1.00 95.38 95 PRO A CA 1
ATOM 772 C C . PRO A 1 95 ? -9.556 -10.294 9.000 1.00 95.38 95 PRO A C 1
ATOM 774 O O . PRO A 1 95 ? -10.736 -10.618 8.848 1.00 95.38 95 PRO A O 1
ATOM 777 N N . ILE A 1 96 ? -8.680 -10.266 8.002 1.00 93.88 96 ILE A N 1
ATOM 778 C CA . ILE A 1 96 ? -8.957 -10.830 6.686 1.00 93.88 96 ILE A CA 1
ATOM 779 C C . ILE A 1 96 ? -8.476 -12.273 6.696 1.00 93.88 96 ILE A C 1
ATOM 781 O O . ILE A 1 96 ? -7.297 -12.538 6.922 1.00 93.88 96 ILE A O 1
ATOM 785 N N . ASP A 1 97 ? -9.387 -13.199 6.417 1.00 92.31 97 ASP A N 1
ATOM 786 C CA . ASP A 1 97 ? -9.046 -14.612 6.322 1.00 92.31 97 ASP A CA 1
ATOM 787 C C . ASP A 1 97 ? -8.121 -14.858 5.122 1.00 92.31 97 ASP A C 1
ATOM 789 O O . ASP A 1 97 ? -8.494 -14.637 3.967 1.00 92.31 97 ASP A O 1
ATOM 793 N N . GLY A 1 98 ? -6.902 -15.327 5.391 1.00 90.69 98 GLY A N 1
ATOM 794 C CA . GLY A 1 98 ? -5.915 -15.658 4.366 1.00 90.69 98 GLY A CA 1
ATOM 795 C C . GLY A 1 98 ? -4.487 -15.303 4.772 1.00 90.69 98 GLY A C 1
ATOM 796 O O . GLY A 1 98 ? -4.207 -14.981 5.920 1.00 90.69 98 GLY A O 1
ATOM 797 N N . LEU A 1 99 ? -3.570 -15.373 3.803 1.00 91.00 99 LEU A N 1
ATOM 798 C CA . LEU A 1 99 ? -2.153 -15.026 4.000 1.00 91.00 99 LEU A CA 1
ATOM 799 C C . LEU A 1 99 ? -1.900 -13.512 4.022 1.00 91.00 99 LEU A C 1
ATOM 801 O O . LEU A 1 99 ? -0.813 -13.071 4.376 1.00 91.00 99 LEU A O 1
ATOM 805 N N . GLY A 1 100 ? -2.876 -12.720 3.587 1.00 92.94 100 GLY A N 1
ATOM 806 C CA . GLY A 1 100 ? -2.730 -11.286 3.416 1.00 92.94 100 GLY A CA 1
ATOM 807 C C . GLY A 1 100 ? -3.627 -10.744 2.313 1.00 92.94 100 GLY A C 1
ATOM 808 O O . GLY A 1 100 ? -4.478 -11.451 1.768 1.00 92.94 100 GLY A O 1
ATOM 809 N N . ILE A 1 101 ? -3.409 -9.482 1.963 1.00 95.06 101 ILE A N 1
ATOM 810 C CA . ILE A 1 101 ? -4.147 -8.779 0.915 1.00 95.06 101 ILE A CA 1
ATOM 811 C C . ILE A 1 101 ? -3.189 -8.020 -0.000 1.00 95.06 101 ILE A C 1
ATOM 813 O O . ILE A 1 101 ? -2.292 -7.315 0.459 1.00 95.06 101 ILE A O 1
ATOM 817 N N . LEU A 1 102 ? -3.399 -8.158 -1.311 1.00 94.94 102 LEU A N 1
ATOM 818 C CA . LEU A 1 102 ? -2.749 -7.334 -2.324 1.00 94.94 102 LEU A CA 1
ATOM 819 C C . LEU A 1 102 ? -3.659 -6.152 -2.654 1.00 94.94 102 LEU A C 1
ATOM 821 O O . LEU A 1 102 ? -4.757 -6.331 -3.182 1.00 94.94 102 LEU A O 1
ATOM 825 N N . LEU A 1 103 ? -3.195 -4.946 -2.353 1.00 94.06 103 LEU A N 1
ATOM 826 C CA . LEU A 1 103 ? -3.833 -3.702 -2.753 1.00 94.06 103 LEU A CA 1
ATOM 827 C C . LEU A 1 103 ? -3.125 -3.196 -4.003 1.00 94.06 103 LEU A C 1
ATOM 829 O O . LEU A 1 103 ? -1.938 -2.895 -3.950 1.00 94.06 103 LEU A O 1
ATOM 833 N N . THR A 1 104 ? -3.848 -3.131 -5.118 1.00 92.81 104 THR A N 1
ATOM 834 C CA . THR A 1 104 ? -3.315 -2.619 -6.384 1.00 92.81 104 THR A CA 1
ATOM 835 C C . THR A 1 104 ? -3.633 -1.143 -6.570 1.00 92.81 104 THR A C 1
ATOM 837 O O . THR A 1 104 ? -4.450 -0.584 -5.831 1.00 92.81 104 THR A O 1
ATOM 840 N N . LYS A 1 105 ? -3.093 -0.517 -7.620 1.00 87.94 105 LYS A N 1
ATOM 841 C CA . LYS A 1 105 ? -3.442 0.867 -7.982 1.00 87.94 105 LYS A CA 1
ATOM 842 C C . LYS A 1 105 ? -4.959 1.098 -8.085 1.00 87.94 105 LYS A C 1
ATOM 844 O O . LYS A 1 105 ? -5.470 2.142 -7.679 1.00 87.94 105 LYS A O 1
ATOM 849 N N . LEU A 1 106 ? -5.705 0.096 -8.564 1.00 88.88 106 LEU A N 1
ATOM 850 C CA . LEU A 1 106 ? -7.169 0.137 -8.681 1.00 88.88 106 LEU A CA 1
ATOM 851 C C . LEU A 1 106 ? -7.893 0.145 -7.331 1.00 88.88 106 LEU A C 1
ATOM 853 O O . LEU A 1 106 ? -9.032 0.606 -7.262 1.00 88.88 106 LEU A O 1
ATOM 857 N N . ALA A 1 107 ? -7.246 -0.325 -6.261 1.00 89.75 107 ALA A N 1
ATOM 858 C CA . ALA A 1 107 ? -7.795 -0.231 -4.915 1.00 89.75 107 ALA A CA 1
ATOM 859 C C . ALA A 1 107 ? -7.948 1.232 -4.469 1.00 89.75 107 ALA A C 1
ATOM 861 O O . ALA A 1 107 ? -8.742 1.499 -3.577 1.00 89.75 107 ALA A O 1
ATOM 862 N N . GLY A 1 108 ? -7.249 2.185 -5.100 1.00 88.81 108 GLY A N 1
ATOM 863 C CA . GLY A 1 108 ? -7.448 3.612 -4.853 1.00 88.81 108 GLY A CA 1
ATOM 864 C C . GLY A 1 108 ? -6.850 4.097 -3.533 1.00 88.81 108 GLY A C 1
ATOM 865 O O . GLY A 1 108 ? -7.445 4.954 -2.879 1.00 88.81 108 GLY A O 1
ATOM 866 N N . ILE A 1 109 ? -5.685 3.559 -3.160 1.00 91.31 109 ILE A N 1
ATOM 867 C CA . ILE A 1 109 ? -4.935 3.915 -1.948 1.00 91.31 109 ILE A CA 1
ATOM 868 C C . ILE A 1 109 ? -4.774 5.442 -1.853 1.00 91.31 109 ILE A C 1
ATOM 870 O O . ILE A 1 109 ? -4.313 6.095 -2.789 1.00 91.31 109 ILE A O 1
ATOM 874 N N . LYS A 1 110 ? -5.180 6.020 -0.720 1.00 91.69 110 LYS A N 1
ATOM 875 C CA . LYS A 1 110 ? -5.115 7.465 -0.445 1.00 91.69 110 LYS A CA 1
ATOM 876 C C . LYS A 1 110 ? -3.920 7.843 0.405 1.00 91.69 110 LYS A C 1
ATOM 878 O O . LYS A 1 110 ? -3.320 8.889 0.177 1.00 91.69 110 LYS A O 1
ATOM 883 N N . SER A 1 111 ? -3.605 7.024 1.401 1.00 91.06 111 SER A N 1
ATOM 884 C CA . SER A 1 111 ? -2.485 7.265 2.303 1.00 91.06 111 SER A CA 1
ATOM 885 C C . SER A 1 111 ? -2.009 5.964 2.941 1.00 91.06 111 SER A C 1
ATOM 887 O O . SER A 1 111 ? -2.791 5.023 3.110 1.00 91.06 111 SER A O 1
ATOM 889 N N . VAL A 1 112 ? -0.722 5.934 3.304 1.00 92.88 112 VAL A N 1
ATOM 890 C CA . VAL A 1 112 ? -0.109 4.828 4.047 1.00 92.88 112 VAL A CA 1
ATOM 891 C C . VAL A 1 112 ? 0.662 5.362 5.261 1.00 92.88 112 VAL A C 1
ATOM 893 O O . VAL A 1 112 ? 1.839 5.703 5.141 1.00 92.88 112 VAL A O 1
ATOM 896 N N . PRO A 1 113 ? 0.018 5.516 6.433 1.00 91.12 113 PRO A N 1
ATOM 897 C CA . PRO A 1 113 ? 0.724 5.856 7.663 1.00 91.12 113 PRO A CA 1
ATOM 898 C C . PRO A 1 113 ? 1.582 4.699 8.190 1.00 91.12 113 PRO A C 1
ATOM 900 O O . PRO A 1 113 ? 1.101 3.579 8.369 1.00 91.12 113 PRO A O 1
ATOM 903 N N . PHE A 1 114 ? 2.835 4.994 8.529 1.00 89.31 114 PHE A N 1
ATOM 904 C CA . PHE A 1 114 ? 3.750 4.046 9.164 1.00 89.31 114 PHE A CA 1
ATOM 905 C C . PHE A 1 114 ? 3.571 4.046 10.680 1.00 89.31 114 PHE A C 1
ATOM 907 O O . PHE A 1 114 ? 3.627 5.100 11.323 1.00 89.31 114 PHE A O 1
ATOM 914 N N . LEU A 1 115 ? 3.376 2.867 11.275 1.00 85.31 115 LEU A N 1
ATOM 915 C CA . LEU A 1 115 ? 3.232 2.748 12.721 1.00 85.31 115 LEU A CA 1
ATOM 916 C C . LEU A 1 115 ? 4.604 2.597 13.376 1.00 85.31 115 LEU A C 1
ATOM 918 O O . LEU A 1 115 ? 5.395 1.714 13.044 1.00 85.31 115 LEU A O 1
ATOM 922 N N . LYS A 1 116 ? 4.886 3.447 14.367 1.00 75.50 116 LYS A N 1
ATOM 923 C CA . LYS A 1 116 ? 6.107 3.328 15.165 1.00 75.50 116 LYS A CA 1
ATOM 924 C C . LYS A 1 116 ? 6.037 2.039 15.981 1.00 75.50 116 LYS A C 1
ATOM 926 O O . LYS A 1 116 ? 5.202 1.914 16.877 1.00 75.50 116 LYS A O 1
ATOM 931 N N . SER A 1 117 ? 6.938 1.097 15.712 1.00 64.06 117 SER A N 1
ATOM 932 C CA . SER A 1 117 ? 7.071 -0.088 16.558 1.00 64.06 117 SER A CA 1
ATOM 933 C C . SER A 1 117 ? 7.451 0.348 17.975 1.00 64.06 117 SER A C 1
ATOM 935 O O . SER A 1 117 ? 8.526 0.906 18.212 1.00 64.06 117 SER A O 1
ATOM 937 N N . ARG A 1 118 ? 6.559 0.106 18.944 1.0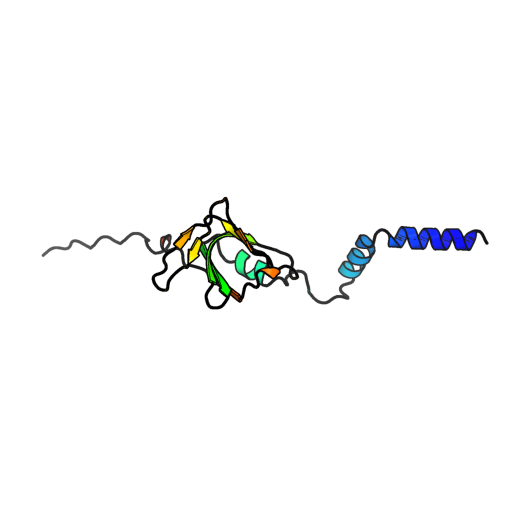0 54.34 118 ARG A N 1
ATOM 938 C CA . ARG A 1 118 ? 6.770 0.451 20.363 1.00 54.34 118 ARG A CA 1
ATOM 939 C C . ARG A 1 118 ? 7.931 -0.340 20.993 1.00 54.34 118 ARG A C 1
ATOM 941 O O . ARG A 1 118 ? 8.351 -0.039 22.104 1.00 54.34 118 ARG A O 1
ATOM 948 N N . LEU A 1 119 ? 8.478 -1.328 20.282 1.00 48.25 119 LEU A N 1
ATOM 949 C CA . LEU A 1 119 ? 9.558 -2.196 20.753 1.00 48.25 119 LEU A CA 1
ATOM 950 C C . LEU A 1 119 ? 10.924 -1.495 20.853 1.00 48.25 119 LEU A C 1
ATOM 952 O O . LEU A 1 119 ? 11.814 -2.019 21.512 1.00 48.25 119 LEU A O 1
ATOM 956 N N . GLN A 1 120 ? 11.092 -0.293 20.288 1.00 45.47 120 GLN A N 1
ATOM 957 C CA . GLN A 1 120 ? 12.338 0.484 20.417 1.00 45.47 120 GLN A CA 1
ATOM 958 C C . GLN A 1 120 ? 12.358 1.470 21.603 1.00 45.47 120 GLN A C 1
ATOM 960 O O . GLN A 1 120 ? 13.362 2.144 21.807 1.00 45.47 120 GLN A O 1
ATOM 965 N N . SER A 1 121 ? 11.294 1.572 22.415 1.00 41.78 121 SER A N 1
ATOM 966 C CA . SER A 1 121 ? 11.264 2.495 23.571 1.00 41.78 121 SER A CA 1
ATOM 967 C C . SER A 1 121 ? 11.585 1.843 24.919 1.00 41.78 121 SER A C 1
ATOM 969 O O . SER A 1 121 ? 11.436 2.492 25.951 1.00 41.78 121 SER A O 1
ATOM 971 N N . LYS A 1 122 ? 12.001 0.572 24.941 1.00 43.62 122 LYS A N 1
ATOM 972 C CA . LYS A 1 122 ? 12.434 -0.115 26.166 1.00 43.62 122 LYS A CA 1
ATOM 973 C C . LYS A 1 122 ? 13.930 -0.437 26.096 1.00 43.62 122 LYS A C 1
ATOM 975 O O . LYS A 1 122 ? 14.334 -1.591 26.158 1.00 43.62 122 LYS A O 1
ATOM 980 N N . GLY A 1 123 ? 14.749 0.608 25.945 1.00 43.03 123 GLY A N 1
ATOM 981 C CA . GLY A 1 123 ? 16.135 0.566 26.423 1.00 43.03 123 GLY A CA 1
ATOM 982 C C . GLY A 1 123 ? 16.134 0.353 27.944 1.00 43.03 123 GLY A C 1
ATOM 983 O O . GLY A 1 123 ? 15.117 0.655 28.578 1.00 43.03 123 GLY A O 1
ATOM 984 N N . PRO A 1 124 ? 17.196 -0.226 28.533 1.00 48.00 124 PRO A N 1
ATOM 985 C CA . PRO A 1 124 ? 17.177 -0.656 29.922 1.00 48.00 124 PRO A CA 1
ATOM 986 C C . PRO A 1 124 ? 16.805 0.532 30.801 1.00 48.00 124 PRO A C 1
ATOM 988 O O . PRO A 1 124 ? 17.500 1.544 30.819 1.00 48.00 124 PRO A O 1
ATOM 991 N N . THR A 1 125 ? 15.680 0.404 31.501 1.00 51.03 125 THR A N 1
ATOM 992 C CA . THR A 1 125 ? 15.373 1.212 32.672 1.00 51.03 125 THR A CA 1
ATOM 993 C C . THR A 1 125 ? 16.591 1.112 33.578 1.00 51.03 125 THR A C 1
ATOM 995 O O . THR A 1 125 ? 16.810 0.076 34.203 1.00 51.03 125 THR A O 1
ATOM 998 N N . SER A 1 126 ? 17.420 2.157 33.581 1.00 54.66 126 SER A N 1
ATOM 999 C CA . SER A 1 126 ? 18.390 2.400 34.636 1.00 54.66 126 SER A CA 1
ATOM 1000 C C . SER A 1 126 ? 17.631 2.242 35.945 1.00 54.66 126 SER A C 1
ATOM 1002 O O . SER A 1 126 ? 16.603 2.894 36.151 1.00 54.66 126 SER A O 1
ATOM 1004 N N . ALA A 1 127 ? 18.074 1.265 36.733 1.00 52.72 127 ALA A N 1
ATOM 1005 C CA . ALA A 1 127 ? 17.506 0.917 38.020 1.00 52.72 127 ALA A CA 1
ATOM 1006 C C . ALA A 1 127 ? 17.274 2.190 38.854 1.00 52.72 127 ALA A C 1
ATOM 1008 O O . ALA A 1 127 ? 18.063 3.129 38.740 1.00 52.72 127 ALA A O 1
ATOM 1009 N N . PRO A 1 128 ? 16.219 2.253 39.684 1.00 49.69 128 PRO A N 1
ATOM 1010 C CA . PRO A 1 128 ? 16.130 3.317 40.665 1.00 49.69 128 PRO A CA 1
ATOM 1011 C C . PRO A 1 128 ? 17.340 3.171 41.587 1.00 49.69 128 PRO A C 1
ATOM 1013 O O . PRO A 1 128 ? 17.479 2.134 42.242 1.00 49.69 128 PRO A O 1
ATOM 1016 N N . ASP A 1 129 ? 18.210 4.180 41.603 1.00 49.91 129 ASP A N 1
ATOM 1017 C CA . ASP A 1 129 ? 19.270 4.296 42.594 1.00 49.91 129 ASP A CA 1
ATOM 1018 C C . ASP A 1 129 ? 18.633 4.188 43.982 1.00 49.91 129 ASP A C 1
ATOM 1020 O O . ASP A 1 129 ? 17.888 5.055 44.444 1.00 49.91 129 ASP A O 1
ATOM 1024 N N . GLN A 1 130 ? 18.894 3.056 44.629 1.00 50.62 130 GLN A N 1
ATOM 1025 C CA . GLN A 1 130 ? 18.742 2.914 46.061 1.00 50.62 130 GLN A CA 1
ATOM 1026 C C . GLN A 1 130 ? 19.896 3.677 46.708 1.00 50.62 130 GLN A C 1
ATOM 1028 O O . GLN A 1 130 ? 21.025 3.200 46.716 1.00 50.62 130 GLN A O 1
ATOM 1033 N N . GLN A 1 131 ? 19.596 4.841 47.270 1.00 47.09 131 GLN A N 1
ATOM 1034 C CA . GLN A 1 131 ? 20.378 5.481 48.329 1.00 47.09 131 GLN A CA 1
ATOM 1035 C C . GLN A 1 131 ? 19.360 6.213 49.211 1.00 47.09 131 GLN A C 1
ATOM 1037 O O . GLN A 1 131 ? 18.780 7.208 48.797 1.00 47.09 131 GLN A O 1
ATOM 1042 N N . THR A 1 132 ? 18.801 5.578 50.244 1.00 46.75 132 THR A N 1
ATOM 1043 C CA . THR A 1 132 ? 19.359 5.335 51.590 1.00 46.75 132 THR A CA 1
ATOM 1044 C C . THR A 1 132 ? 19.922 6.582 52.271 1.00 46.75 132 THR A C 1
ATOM 1046 O O . THR A 1 132 ? 21.011 7.025 51.916 1.00 46.75 132 THR A O 1
ATOM 1049 N N . SER A 1 133 ? 19.195 6.965 53.331 1.00 49.47 133 SER A N 1
ATOM 1050 C CA . SER A 1 133 ? 19.615 7.662 54.560 1.00 49.47 133 SER A CA 1
ATOM 1051 C C . SER A 1 133 ? 19.793 9.175 54.525 1.00 49.47 133 SER A C 1
ATOM 1053 O O . SER A 1 133 ? 20.682 9.677 53.814 1.00 49.47 133 SER A O 1
#

InterPro domains:
  IPR045919 Protein of unknown function DUF6338 [PF19865] (5-116)

pLDDT: mean 76.23, std 17.41, range [41.78, 95.88]

Organism: NCBI:txid410659

Sequence (133 aa):
MAGLAFALGFLYSANLNQDWLLKLLRKRKITQRTARNSIWNDAFQDIPSSFVLVQISRDRTLIGFVRYYSDDPEEDSIFLEDAAWIVDDNGTQQPIDGLGILLTKLAGIKSVPFLKSRLQSKGPTSAPDQQTS

Secondary structure (DSSP, 8-state):
-HHHHHHHHHHHHHHS-HHHHHHHHHHTT-S-S-SS--HHHHHHHSS-S-EEEEEEETTEEEEEEEEEE---TT---EEEEEEEEE-STT--EEEPSSS-EEE-GGG---B-PBP--GGGS-S--PPP-----